Protein AF-A0A949P4S7-F1 (afdb_monomer_lite)

Structure (mmCIF, N/CA/C/O backbone):
data_AF-A0A949P4S7-F1
#
_entry.id   AF-A0A949P4S7-F1
#
loop_
_atom_site.group_PDB
_atom_site.id
_atom_site.type_symbol
_atom_site.label_atom_id
_atom_site.label_alt_id
_atom_site.label_comp_id
_atom_site.label_asym_id
_atom_site.label_entity_id
_atom_site.label_seq_id
_atom_site.pdbx_PDB_ins_code
_atom_site.Cartn_x
_atom_site.Cartn_y
_atom_site.Cartn_z
_atom_site.occupancy
_atom_site.B_iso_or_equiv
_atom_site.auth_seq_id
_atom_site.auth_comp_id
_atom_site.auth_asym_id
_atom_site.auth_atom_id
_atom_site.pdbx_PDB_model_num
ATOM 1 N N . LEU A 1 1 ? -23.607 17.221 4.255 1.00 61.59 1 LEU A N 1
ATOM 2 C CA . LEU A 1 1 ? -22.348 16.551 4.660 1.00 61.59 1 LEU A CA 1
ATOM 3 C C . LEU A 1 1 ? -22.418 15.954 6.074 1.00 61.59 1 LEU A C 1
ATOM 5 O O . LEU A 1 1 ? -22.317 14.741 6.172 1.00 61.59 1 LEU A O 1
ATOM 9 N N . LYS A 1 2 ? -22.697 16.716 7.150 1.00 68.06 2 LYS A N 1
ATOM 10 C CA . LYS A 1 2 ? -22.762 16.178 8.538 1.00 68.06 2 LYS A CA 1
ATOM 11 C C . LYS A 1 2 ? -23.694 14.964 8.748 1.00 68.06 2 LYS A C 1
ATOM 13 O O . LYS A 1 2 ? -23.278 13.997 9.367 1.00 68.06 2 LYS A O 1
ATOM 18 N N . LYS A 1 3 ? -24.894 14.953 8.151 1.00 72.31 3 LYS A N 1
ATOM 19 C CA . LYS A 1 3 ? -25.862 13.836 8.271 1.00 72.31 3 LYS A CA 1
ATOM 20 C C . LYS A 1 3 ? -25.370 12.487 7.708 1.00 72.31 3 LYS A C 1
ATOM 22 O O . LYS A 1 3 ? -25.919 11.452 8.064 1.00 72.31 3 LYS A O 1
ATOM 27 N N . GLY A 1 4 ? -24.384 12.489 6.803 1.00 70.94 4 GLY A N 1
ATOM 28 C CA . GLY A 1 4 ? -23.826 11.257 6.225 1.00 70.94 4 GLY A CA 1
ATOM 29 C C . GLY A 1 4 ? -22.922 10.514 7.208 1.00 70.94 4 GLY A C 1
ATOM 30 O O . GLY A 1 4 ? -23.015 9.299 7.329 1.00 70.94 4 GLY A O 1
ATOM 31 N N . TRP A 1 5 ? -22.139 11.264 7.987 1.00 73.88 5 TRP A N 1
ATOM 32 C CA . TRP A 1 5 ? -21.253 10.734 9.027 1.00 73.88 5 TRP A CA 1
ATOM 33 C C . TRP A 1 5 ? -22.007 10.099 10.201 1.00 73.88 5 TRP A C 1
ATOM 35 O O . TRP A 1 5 ? -21.497 9.204 10.862 1.00 73.88 5 TRP A O 1
ATOM 45 N N . GLU A 1 6 ? -23.248 10.519 10.448 1.00 74.25 6 GLU A N 1
ATOM 46 C CA . GLU A 1 6 ? -24.118 9.906 11.461 1.00 74.25 6 GLU A CA 1
ATOM 47 C C . GLU A 1 6 ? -24.660 8.532 11.032 1.00 74.25 6 GLU A C 1
ATOM 49 O O . GLU A 1 6 ? -25.039 7.728 11.880 1.00 74.25 6 GLU A O 1
ATOM 54 N N . LYS A 1 7 ? -24.690 8.246 9.722 1.00 81.12 7 LYS A N 1
ATOM 55 C CA . LYS A 1 7 ? -25.168 6.977 9.141 1.00 81.12 7 LYS A CA 1
ATOM 56 C C . LYS A 1 7 ? -24.032 6.077 8.651 1.00 81.12 7 LYS A C 1
ATOM 58 O O . LYS A 1 7 ? -24.272 5.121 7.915 1.00 81.12 7 LYS A O 1
ATOM 63 N N . GLU A 1 8 ? -22.811 6.400 9.048 1.00 88.25 8 GLU A N 1
ATOM 64 C CA . GLU A 1 8 ? -21.591 5.717 8.651 1.00 88.25 8 GLU A CA 1
ATOM 65 C C . GLU A 1 8 ? -21.600 4.255 9.170 1.00 88.25 8 GLU A C 1
ATOM 67 O O . GLU A 1 8 ? -21.891 4.006 10.349 1.00 88.25 8 GLU A O 1
ATOM 72 N N . PRO A 1 9 ? -21.403 3.260 8.283 1.00 90.19 9 PRO A N 1
ATOM 73 C CA . PRO A 1 9 ? -21.668 1.859 8.598 1.00 90.19 9 PRO A CA 1
ATOM 74 C C . PRO A 1 9 ? -20.661 1.246 9.579 1.00 90.19 9 PRO A C 1
ATOM 76 O O . PRO A 1 9 ? -21.070 0.395 10.372 1.00 90.19 9 PRO A O 1
ATOM 79 N N . ILE A 1 10 ? -19.396 1.678 9.569 1.00 91.38 10 ILE A N 1
ATOM 80 C CA . ILE A 1 10 ? -18.332 1.137 10.423 1.00 91.38 10 ILE A CA 1
ATOM 81 C C . ILE A 1 10 ? -18.617 1.515 11.872 1.00 91.38 10 ILE A C 1
ATOM 83 O O . ILE A 1 10 ? -18.728 0.626 12.714 1.00 91.38 10 ILE A O 1
ATOM 87 N N . LYS A 1 11 ? -18.871 2.794 12.177 1.00 89.94 11 LYS A N 1
ATOM 88 C CA . LYS A 1 11 ? -19.232 3.228 13.535 1.00 89.94 11 LYS A CA 1
ATOM 89 C C . LYS A 1 11 ? -20.507 2.559 14.038 1.00 89.94 11 LYS A C 1
ATOM 91 O O . LYS A 1 11 ? -20.578 2.168 15.204 1.00 89.94 11 LYS A O 1
ATOM 96 N N . ARG A 1 12 ? -21.520 2.396 13.178 1.00 92.12 12 ARG A N 1
ATOM 97 C CA . ARG A 1 12 ? -22.760 1.692 13.546 1.00 92.12 12 ARG A CA 1
ATOM 98 C C . ARG A 1 12 ? -22.484 0.238 13.925 1.00 92.12 12 ARG A C 1
ATOM 100 O O . ARG A 1 12 ? -23.011 -0.237 14.929 1.00 92.12 12 ARG A O 1
ATOM 107 N N . TYR A 1 13 ? -21.666 -0.453 13.136 1.00 93.44 13 TYR A N 1
ATOM 108 C CA . TYR A 1 13 ? -21.308 -1.843 13.390 1.00 93.44 13 TYR A CA 1
ATOM 109 C C . TYR A 1 13 ? -20.423 -1.990 14.633 1.00 93.44 13 TYR A C 1
ATOM 111 O O . TYR A 1 13 ? -20.708 -2.818 15.494 1.00 93.44 13 TYR A O 1
ATOM 119 N N . ARG A 1 14 ? -19.435 -1.109 14.800 1.00 92.88 14 ARG A N 1
ATOM 120 C CA . ARG A 1 14 ? -18.587 -1.0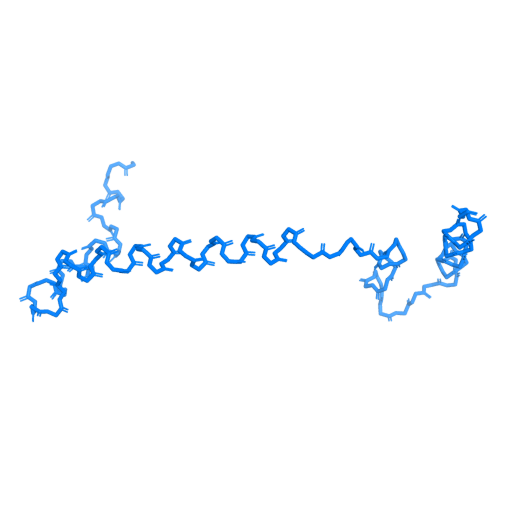38 15.991 1.00 92.88 14 ARG A CA 1
ATOM 121 C C . ARG A 1 14 ? -19.410 -0.890 17.270 1.00 92.88 14 ARG A C 1
ATOM 123 O O . ARG A 1 14 ? -19.255 -1.670 18.205 1.00 92.88 14 ARG A O 1
ATOM 130 N N . ASN A 1 15 ? -20.347 0.061 17.295 1.00 92.31 15 ASN A N 1
ATOM 131 C CA . ASN A 1 15 ? -21.232 0.269 18.445 1.00 92.31 15 ASN A CA 1
ATOM 132 C C . ASN A 1 15 ? -22.061 -0.983 18.768 1.00 92.31 15 ASN A C 1
ATOM 134 O O . ASN A 1 15 ? -22.223 -1.339 19.933 1.00 92.31 15 ASN A O 1
ATOM 138 N N . PHE A 1 16 ? -22.570 -1.666 17.742 1.00 94.31 16 PHE A N 1
ATOM 139 C CA . PHE A 1 16 ? -23.301 -2.920 17.902 1.00 94.31 16 PHE A CA 1
ATOM 140 C C . PHE A 1 16 ? -22.434 -4.042 18.499 1.00 94.31 16 PHE A C 1
ATOM 142 O O . PHE A 1 16 ? -22.904 -4.784 19.364 1.00 94.31 16 PHE A O 1
ATOM 149 N N . LEU A 1 17 ? -21.164 -4.151 18.098 1.00 95.75 17 LEU A N 1
ATOM 150 C CA . LEU A 1 17 ? -20.239 -5.135 18.665 1.00 95.75 17 LEU A CA 1
ATOM 151 C C . LEU A 1 17 ? -19.856 -4.815 20.119 1.00 95.75 17 LEU A C 1
ATOM 153 O O . LEU A 1 17 ? -19.819 -5.731 20.945 1.00 95.75 17 LEU A O 1
ATOM 157 N N . HIS A 1 18 ? -19.653 -3.536 20.458 1.00 94.38 18 HIS A N 1
ATOM 158 C CA . HIS A 1 18 ? -19.430 -3.108 21.846 1.00 94.38 18 HIS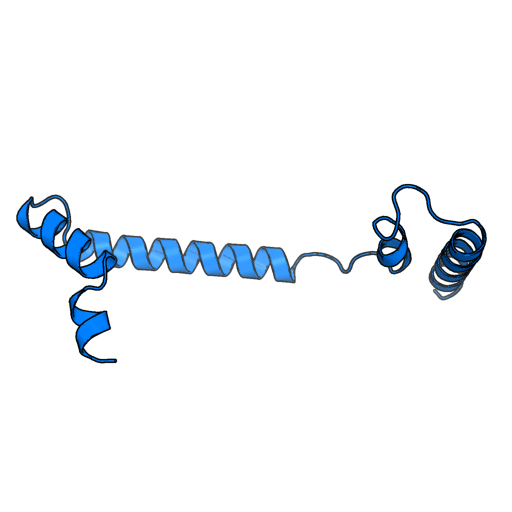 A CA 1
ATOM 159 C C . HIS A 1 18 ? -20.622 -3.442 22.745 1.00 94.38 18 HIS A C 1
ATOM 161 O O . HIS A 1 18 ? -20.444 -3.995 23.829 1.00 94.38 18 HIS A O 1
ATOM 167 N N . GLN A 1 19 ? -21.853 -3.182 22.286 1.00 95.94 19 GLN A N 1
ATOM 168 C CA . GLN A 1 19 ? -23.071 -3.525 23.037 1.00 95.94 19 GLN A CA 1
ATOM 169 C C . GLN A 1 19 ? -23.173 -5.026 23.339 1.00 95.94 19 GLN A C 1
ATOM 171 O O . GLN A 1 19 ? -23.740 -5.418 24.357 1.00 95.94 19 GLN A O 1
ATOM 176 N N . ARG A 1 20 ? -22.598 -5.871 22.477 1.00 96.44 20 ARG A N 1
ATOM 177 C CA . ARG A 1 20 ? -22.545 -7.327 22.655 1.00 96.44 20 ARG A CA 1
ATOM 178 C C . ARG A 1 20 ? -21.305 -7.822 23.397 1.00 96.44 20 ARG A C 1
ATOM 180 O O . ARG A 1 20 ? -21.158 -9.031 23.544 1.00 96.44 20 ARG A O 1
ATOM 187 N N . LYS A 1 21 ? -20.431 -6.923 23.867 1.00 94.31 21 LYS A N 1
ATOM 188 C CA . LYS A 1 21 ? -19.142 -7.249 24.509 1.00 94.31 21 LYS A CA 1
ATOM 189 C C . LYS A 1 21 ? -18.221 -8.110 23.630 1.00 94.31 21 LYS A C 1
ATOM 191 O O . LYS A 1 21 ? -17.382 -8.846 24.137 1.00 94.31 21 LYS A O 1
ATOM 196 N N . LEU A 1 22 ? -18.391 -8.029 22.310 1.00 94.62 22 LEU A N 1
ATOM 197 C CA . LEU A 1 22 ? -17.544 -8.723 21.335 1.00 94.62 22 LEU A CA 1
ATOM 198 C C . LEU A 1 22 ? -16.341 -7.861 20.925 1.00 94.62 22 LEU A C 1
ATOM 200 O O . LEU A 1 22 ? -15.335 -8.393 20.460 1.00 94.62 22 LEU A O 1
ATOM 204 N N . TRP A 1 23 ? -16.435 -6.547 21.139 1.00 95.94 23 TRP A N 1
ATOM 205 C CA . TRP A 1 23 ? -15.439 -5.549 20.762 1.00 95.94 23 TRP A CA 1
ATOM 206 C C . TRP A 1 23 ? -15.162 -4.578 21.912 1.00 95.94 23 TRP A C 1
ATOM 208 O O . TRP A 1 23 ? -16.066 -4.258 22.690 1.00 95.94 23 TRP A O 1
ATOM 218 N N . ASP A 1 24 ? -13.923 -4.113 22.002 1.00 94.56 24 ASP A N 1
ATOM 219 C CA . ASP A 1 24 ? -13.365 -3.262 23.054 1.00 94.56 24 ASP A CA 1
ATOM 220 C C . ASP A 1 24 ? -12.230 -2.402 22.465 1.00 94.56 24 ASP A C 1
ATOM 222 O O . ASP A 1 24 ? -11.888 -2.535 21.288 1.00 94.56 24 ASP A O 1
ATOM 226 N N . GLU A 1 25 ? -11.708 -1.462 23.255 1.00 93.12 25 GLU A N 1
ATOM 227 C CA . GLU A 1 25 ? -10.679 -0.517 22.797 1.00 93.12 25 GLU A CA 1
ATOM 228 C C . GLU A 1 25 ? -9.342 -1.204 22.485 1.00 93.12 25 GLU A C 1
ATOM 230 O O . GLU A 1 25 ? -8.644 -0.779 21.568 1.00 93.12 25 GLU A O 1
ATOM 235 N N . GLU A 1 26 ? -9.010 -2.286 23.196 1.00 95.81 26 GLU A N 1
ATOM 236 C CA . GLU A 1 26 ? -7.789 -3.070 22.974 1.00 95.81 26 GLU A CA 1
ATOM 237 C C . GLU A 1 26 ? -7.816 -3.731 21.591 1.00 95.81 26 GLU A C 1
ATOM 239 O O . GLU A 1 26 ? -6.917 -3.509 20.783 1.00 95.81 26 GLU A O 1
ATOM 244 N N . LYS A 1 27 ? -8.908 -4.428 21.251 1.00 94.94 27 LYS A N 1
ATOM 245 C CA . LYS A 1 27 ? -9.090 -5.014 19.912 1.00 94.94 27 LYS A CA 1
ATOM 246 C C . LYS A 1 27 ? -9.111 -3.974 18.801 1.00 94.94 27 LYS A C 1
ATOM 248 O O . LYS A 1 27 ? -8.688 -4.266 17.684 1.00 94.94 27 LYS A O 1
ATOM 253 N N . GLU A 1 28 ? -9.631 -2.778 19.072 1.00 94.06 28 GLU A N 1
ATOM 254 C CA . GLU A 1 28 ? -9.607 -1.693 18.094 1.00 94.06 28 GLU A CA 1
ATOM 255 C C . GLU A 1 28 ? -8.180 -1.200 17.847 1.00 94.06 28 GLU A C 1
ATOM 257 O O . GLU A 1 28 ? -7.785 -1.080 16.688 1.00 94.06 28 GLU A O 1
ATOM 262 N N . ALA A 1 29 ? -7.386 -0.995 18.901 1.00 95.81 29 ALA A N 1
ATOM 263 C CA . ALA A 1 29 ? -5.976 -0.624 18.784 1.00 95.81 29 ALA A CA 1
ATOM 264 C C . ALA A 1 29 ? -5.139 -1.707 18.077 1.00 95.81 29 ALA A C 1
ATOM 266 O O . ALA A 1 29 ? -4.324 -1.393 17.202 1.00 95.81 29 ALA A O 1
ATOM 267 N N . ASP A 1 30 ? -5.390 -2.979 18.389 1.00 97.56 30 ASP A N 1
ATOM 268 C CA . ASP A 1 30 ? -4.747 -4.115 17.728 1.00 97.56 30 ASP A CA 1
ATOM 269 C C . ASP A 1 30 ? -5.087 -4.162 16.237 1.00 97.56 30 ASP A C 1
ATOM 271 O O . ASP A 1 30 ? -4.197 -4.341 15.404 1.00 97.56 30 ASP A O 1
ATOM 275 N N . LEU A 1 31 ? -6.361 -3.960 15.880 1.00 96.19 31 LEU A N 1
ATOM 276 C CA . LEU A 1 31 ? -6.789 -3.923 14.484 1.00 96.19 31 LEU A CA 1
ATOM 277 C C . LEU A 1 31 ? -6.124 -2.767 13.730 1.00 96.19 31 LEU A C 1
ATOM 279 O O . LEU A 1 31 ? -5.645 -2.975 12.618 1.00 96.19 31 LEU A O 1
ATOM 283 N N . TYR A 1 32 ? -6.046 -1.574 14.327 1.00 96.50 32 TYR A N 1
ATOM 284 C CA . TYR A 1 32 ? -5.342 -0.442 13.716 1.00 96.50 32 TYR A CA 1
ATOM 285 C C . TYR A 1 32 ? -3.874 -0.768 13.444 1.00 96.50 32 TYR A C 1
ATOM 287 O O . TYR A 1 32 ? -3.404 -0.552 12.329 1.00 96.50 32 TYR A O 1
ATOM 295 N N . THR A 1 33 ? -3.180 -1.349 14.423 1.00 97.75 33 THR A N 1
ATOM 296 C CA . THR A 1 33 ? -1.770 -1.745 14.288 1.00 97.75 33 THR A CA 1
ATOM 297 C C . THR A 1 33 ? -1.584 -2.791 13.184 1.00 97.75 33 THR A C 1
ATOM 299 O O . THR A 1 33 ? -0.656 -2.706 12.381 1.00 97.75 33 THR A O 1
ATOM 302 N N . GLN A 1 34 ? -2.487 -3.773 13.101 1.00 97.94 34 GLN A N 1
ATOM 303 C CA . GLN A 1 34 ? -2.466 -4.787 12.044 1.00 97.94 34 GLN A CA 1
ATOM 304 C C . GLN A 1 34 ? -2.701 -4.175 10.660 1.00 97.94 34 GLN A C 1
ATOM 306 O O . GLN A 1 34 ? -1.974 -4.500 9.724 1.00 97.94 34 GLN A O 1
ATOM 311 N N . CYS A 1 35 ? -3.681 -3.279 10.530 1.00 98.12 35 CYS A N 1
ATOM 312 C CA . CYS A 1 35 ? -3.959 -2.580 9.278 1.00 98.12 35 CYS A CA 1
ATOM 313 C C . CYS A 1 35 ? -2.773 -1.714 8.842 1.00 98.12 35 CYS A C 1
ATOM 315 O O . CYS A 1 35 ? -2.395 -1.749 7.676 1.00 98.12 35 CYS A O 1
ATOM 317 N N . GLU A 1 36 ? -2.166 -0.963 9.763 1.00 98.00 36 GLU A N 1
ATOM 318 C CA . GLU A 1 36 ? -0.987 -0.143 9.473 1.00 98.00 36 GLU A CA 1
ATOM 319 C C . GLU A 1 36 ? 0.174 -1.005 8.974 1.00 98.00 36 GLU A C 1
ATOM 321 O O . GLU A 1 36 ? 0.782 -0.699 7.948 1.00 98.00 36 GLU A O 1
ATOM 326 N N . LYS A 1 37 ? 0.431 -2.132 9.645 1.00 98.12 37 LYS A N 1
ATOM 327 C CA . LYS A 1 37 ? 1.442 -3.094 9.211 1.00 98.12 37 LYS A CA 1
ATOM 328 C C . LYS A 1 37 ? 1.162 -3.622 7.799 1.00 98.12 37 LYS A C 1
ATOM 330 O O . LYS A 1 37 ? 2.058 -3.573 6.965 1.00 98.12 37 LYS A O 1
ATOM 335 N N . GLN A 1 38 ? -0.065 -4.066 7.519 1.00 98.31 38 GLN A N 1
ATOM 336 C CA . GLN A 1 38 ? -0.448 -4.583 6.197 1.00 98.31 38 GLN A CA 1
ATOM 337 C C . GLN A 1 38 ? -0.283 -3.535 5.092 1.00 98.31 38 GLN A C 1
ATOM 339 O O . GLN A 1 38 ? 0.185 -3.855 4.002 1.00 98.31 38 GLN A O 1
ATOM 344 N N . ILE A 1 39 ? -0.649 -2.281 5.369 1.00 98.12 39 ILE A N 1
ATOM 345 C CA . ILE A 1 39 ? -0.483 -1.178 4.417 1.00 98.12 39 ILE A CA 1
ATOM 346 C C . ILE A 1 39 ? 1.001 -0.942 4.144 1.00 98.12 39 ILE A C 1
ATOM 348 O O . ILE A 1 39 ? 1.393 -0.854 2.985 1.00 98.12 39 ILE A O 1
ATOM 352 N N . ASN A 1 40 ? 1.826 -0.866 5.189 1.00 97.88 40 ASN A N 1
ATOM 353 C CA . ASN A 1 40 ? 3.260 -0.635 5.036 1.00 97.88 40 ASN A CA 1
ATOM 354 C C . ASN A 1 40 ? 3.944 -1.773 4.268 1.00 97.88 40 ASN A C 1
ATOM 356 O O . ASN A 1 40 ? 4.765 -1.502 3.397 1.00 97.88 40 ASN A O 1
ATOM 360 N N . GLU A 1 41 ? 3.579 -3.027 4.542 1.00 98.12 41 GLU A N 1
ATOM 361 C CA . GLU A 1 41 ? 4.083 -4.194 3.808 1.00 98.12 41 GLU A CA 1
ATOM 362 C C . GLU A 1 41 ? 3.689 -4.143 2.326 1.00 98.12 41 GLU A C 1
ATOM 364 O O . GLU A 1 41 ? 4.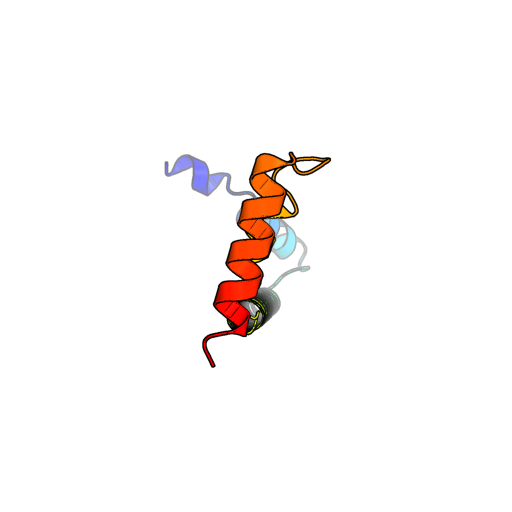556 -4.274 1.468 1.00 98.12 41 GLU A O 1
ATOM 369 N N . ALA A 1 42 ? 2.419 -3.863 2.011 1.00 97.94 42 ALA A N 1
ATOM 370 C CA . ALA A 1 42 ? 1.949 -3.761 0.627 1.00 97.94 42 ALA A CA 1
ATOM 371 C C . ALA A 1 42 ? 2.585 -2.582 -0.133 1.00 97.94 42 ALA A C 1
ATOM 373 O O . ALA A 1 42 ? 2.871 -2.678 -1.326 1.00 97.94 42 ALA A O 1
ATOM 374 N N . VAL A 1 43 ? 2.816 -1.456 0.550 1.00 97.94 43 VAL A N 1
ATOM 375 C CA . VAL A 1 43 ? 3.528 -0.307 -0.025 1.00 97.94 43 VAL A CA 1
ATOM 376 C C . VAL A 1 43 ? 4.975 -0.674 -0.317 1.00 97.94 43 VAL A C 1
ATOM 378 O O . VAL A 1 43 ? 5.466 -0.353 -1.395 1.00 97.94 43 VAL A O 1
ATOM 381 N N . GLN A 1 44 ? 5.648 -1.353 0.611 1.00 97.62 44 GLN A N 1
ATOM 382 C CA . GLN A 1 44 ? 7.026 -1.783 0.412 1.00 97.62 44 GLN A CA 1
ATOM 383 C C . GLN A 1 44 ? 7.130 -2.786 -0.744 1.00 97.62 44 GLN A C 1
ATOM 385 O O . GLN A 1 44 ? 7.966 -2.600 -1.617 1.00 97.62 44 GLN A O 1
ATOM 390 N N . GLU A 1 45 ? 6.226 -3.766 -0.819 1.00 97.69 45 GLU A N 1
ATOM 391 C CA . GLU A 1 45 ? 6.145 -4.719 -1.934 1.00 97.69 45 GLU A CA 1
ATOM 392 C C . GLU A 1 45 ? 5.974 -4.010 -3.288 1.00 97.69 45 GLU A C 1
ATOM 394 O O . GLU A 1 45 ? 6.652 -4.335 -4.263 1.00 97.69 45 GLU A O 1
ATOM 399 N N . TYR A 1 46 ? 5.114 -2.990 -3.348 1.00 95.56 46 TYR A N 1
ATOM 400 C CA . TYR A 1 46 ? 4.950 -2.179 -4.553 1.00 95.56 46 TYR A CA 1
ATOM 401 C C . TYR A 1 46 ? 6.215 -1.381 -4.904 1.00 95.56 46 TYR A C 1
ATOM 403 O O . TYR A 1 46 ? 6.580 -1.298 -6.073 1.00 95.56 46 TYR A O 1
ATOM 411 N N . LEU A 1 47 ? 6.890 -0.791 -3.914 1.00 95.94 47 LEU A N 1
ATOM 412 C CA . LEU A 1 47 ? 8.127 -0.034 -4.137 1.00 95.94 47 LEU A CA 1
ATOM 413 C C . LEU A 1 47 ? 9.298 -0.928 -4.562 1.00 95.94 47 LEU A C 1
ATOM 415 O O . LEU A 1 47 ? 10.138 -0.482 -5.340 1.00 95.94 47 LEU A O 1
ATOM 419 N N . ASP A 1 48 ? 9.327 -2.170 -4.081 1.00 97.00 48 ASP A N 1
ATOM 420 C CA . ASP A 1 48 ? 10.317 -3.188 -4.444 1.00 97.00 48 ASP A CA 1
ATOM 421 C C . ASP A 1 48 ? 9.988 -3.879 -5.777 1.00 97.00 48 ASP A C 1
ATOM 423 O O . ASP A 1 48 ? 10.760 -4.708 -6.259 1.00 97.00 48 ASP A O 1
ATOM 427 N N . THR A 1 49 ? 8.848 -3.554 -6.395 1.00 95.44 49 THR A N 1
ATOM 428 C CA . THR A 1 49 ? 8.490 -4.090 -7.706 1.00 95.44 49 THR A CA 1
ATOM 429 C C . THR A 1 49 ? 9.384 -3.472 -8.777 1.00 95.44 49 THR A C 1
ATOM 431 O O . THR A 1 49 ? 9.339 -2.266 -9.030 1.00 95.44 49 THR A O 1
ATOM 434 N N . ASP A 1 50 ? 10.166 -4.318 -9.448 1.00 94.06 50 ASP A N 1
ATOM 435 C CA . ASP A 1 50 ? 11.001 -3.899 -10.569 1.00 94.06 50 ASP A CA 1
ATOM 436 C C . ASP A 1 50 ? 10.171 -3.229 -11.671 1.00 94.06 50 ASP A C 1
ATOM 438 O O . ASP A 1 50 ? 9.047 -3.636 -11.999 1.00 94.06 50 ASP A O 1
ATOM 442 N N . ALA A 1 51 ? 10.757 -2.200 -12.287 1.00 91.12 51 ALA A N 1
ATOM 443 C CA . ALA A 1 51 ? 10.148 -1.544 -13.431 1.00 91.12 51 ALA A CA 1
ATOM 444 C C . ALA A 1 51 ? 9.899 -2.570 -14.545 1.00 91.12 51 ALA A C 1
ATOM 446 O O . ALA A 1 51 ? 10.793 -3.326 -14.931 1.00 91.12 51 ALA A O 1
ATOM 447 N N . GLN A 1 52 ? 8.677 -2.574 -15.078 1.00 90.50 52 GLN A N 1
ATOM 448 C CA . GLN A 1 52 ? 8.333 -3.446 -16.193 1.00 90.50 52 GLN A CA 1
ATOM 449 C C . GLN A 1 52 ? 9.236 -3.146 -17.400 1.00 90.50 52 GLN A C 1
ATOM 451 O O . GLN A 1 52 ? 9.536 -1.972 -17.657 1.00 90.50 52 GLN A O 1
ATOM 456 N N . PRO A 1 53 ? 9.646 -4.176 -18.161 1.00 91.00 53 PRO A N 1
ATOM 457 C CA . PRO A 1 53 ? 10.360 -3.972 -19.409 1.00 91.00 53 PRO A CA 1
AT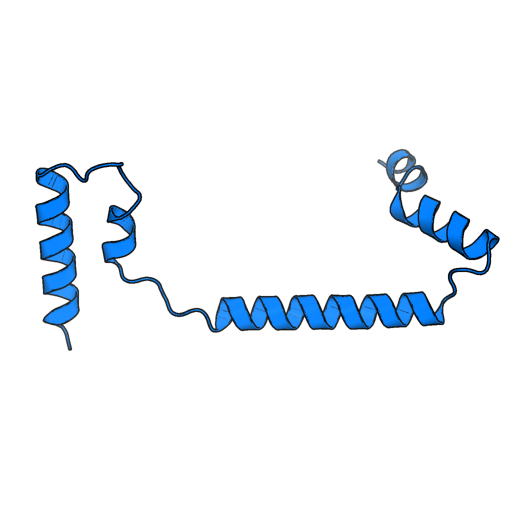OM 458 C C . PRO A 1 53 ? 9.600 -3.004 -20.333 1.00 91.00 53 PRO A C 1
ATOM 460 O O . PRO A 1 53 ? 8.368 -3.052 -20.397 1.00 91.00 53 PRO A O 1
ATOM 463 N N . PRO A 1 54 ? 10.289 -2.113 -21.067 1.00 88.94 54 PRO A N 1
ATOM 464 C CA . PRO A 1 54 ? 9.627 -1.159 -21.954 1.00 88.94 54 PRO A CA 1
ATOM 465 C C . PRO A 1 54 ? 8.724 -1.821 -23.003 1.00 88.94 54 PRO A C 1
ATOM 467 O O . PRO A 1 54 ? 7.717 -1.239 -23.395 1.00 88.94 54 PRO A O 1
ATOM 470 N N . GLU A 1 55 ? 9.047 -3.038 -23.441 1.00 90.81 55 GLU A N 1
ATOM 471 C CA . GLU A 1 55 ? 8.249 -3.816 -24.388 1.00 90.81 55 GLU A CA 1
ATOM 472 C C . GLU A 1 55 ? 6.888 -4.281 -23.840 1.00 90.81 55 GLU A C 1
ATOM 474 O O . GLU A 1 55 ? 5.985 -4.545 -24.635 1.00 90.81 55 GLU A O 1
ATOM 479 N N . THR A 1 56 ? 6.683 -4.288 -22.516 1.00 91.75 56 THR A N 1
ATOM 480 C CA . THR A 1 56 ? 5.412 -4.699 -21.893 1.00 91.75 56 THR A CA 1
ATOM 481 C C . THR A 1 56 ? 4.232 -3.826 -22.344 1.00 91.75 56 THR A C 1
ATOM 483 O O . THR A 1 56 ? 3.086 -4.272 -22.332 1.00 91.75 56 THR A O 1
ATOM 486 N N . MET A 1 57 ? 4.479 -2.596 -22.820 1.00 90.06 57 MET A N 1
ATOM 487 C CA . MET A 1 57 ? 3.425 -1.731 -23.375 1.00 90.06 57 MET A CA 1
ATOM 488 C C . MET A 1 57 ? 2.744 -2.302 -24.631 1.00 90.06 57 MET A C 1
ATOM 490 O O . MET A 1 57 ? 1.644 -1.869 -24.968 1.00 90.06 57 MET A O 1
ATOM 494 N N . PHE A 1 58 ? 3.384 -3.250 -25.326 1.00 92.25 58 PHE A N 1
ATOM 495 C CA . PHE A 1 58 ? 2.830 -3.902 -26.514 1.00 92.25 58 PHE A CA 1
ATOM 496 C C . PHE A 1 58 ? 2.038 -5.173 -26.181 1.00 92.25 58 PHE A C 1
ATOM 498 O O . PHE A 1 58 ? 1.119 -5.518 -26.921 1.00 92.25 58 PHE A O 1
ATOM 505 N N . ASP A 1 59 ? 2.365 -5.849 -25.077 1.00 88.38 59 ASP A N 1
ATOM 506 C CA . ASP A 1 59 ? 1.924 -7.222 -24.796 1.00 88.38 59 ASP A CA 1
ATOM 507 C C . ASP A 1 59 ? 0.412 -7.342 -24.509 1.00 88.38 59 ASP A C 1
ATOM 509 O O . ASP A 1 59 ? -0.171 -8.401 -24.723 1.00 88.38 59 ASP A O 1
ATOM 513 N N . TYR A 1 60 ? -0.241 -6.256 -24.075 1.00 89.56 60 TYR A N 1
ATOM 514 C CA . TYR A 1 60 ? -1.685 -6.218 -23.774 1.00 89.56 60 TYR A CA 1
ATOM 515 C C . TYR A 1 60 ? -2.453 -5.168 -24.586 1.00 89.56 60 TYR A C 1
ATOM 517 O O . TYR A 1 60 ? -3.576 -4.802 -24.235 1.00 89.56 60 TYR A O 1
ATOM 525 N N . LEU A 1 61 ? -1.848 -4.644 -25.656 1.00 92.06 61 LEU A N 1
ATOM 526 C CA . LEU A 1 61 ? -2.466 -3.597 -26.471 1.00 92.06 61 LEU A CA 1
ATOM 527 C C . LEU A 1 61 ? -3.547 -4.155 -27.416 1.00 92.06 61 LEU A C 1
ATOM 529 O O . LEU A 1 61 ? -4.552 -3.491 -27.660 1.00 92.06 61 LEU A O 1
ATOM 533 N N . TYR A 1 62 ? -3.345 -5.374 -27.921 1.00 91.25 62 TYR A N 1
ATOM 534 C CA . TYR A 1 62 ? -4.273 -6.125 -28.771 1.00 91.25 62 TYR A CA 1
ATOM 535 C C . TYR A 1 62 ? -4.195 -7.618 -28.428 1.00 91.25 62 TYR A C 1
ATOM 537 O O . TYR A 1 62 ? -3.201 -8.060 -27.862 1.00 91.25 62 TYR A O 1
ATOM 545 N N . GLU A 1 63 ? -5.218 -8.394 -28.805 1.00 90.69 63 GLU A N 1
ATOM 546 C CA . GLU A 1 63 ? -5.179 -9.866 -28.710 1.00 90.69 63 GLU A CA 1
ATOM 547 C C . GLU A 1 63 ? -4.027 -10.448 -29.543 1.00 90.69 63 GLU A C 1
ATOM 549 O O . GLU A 1 63 ? -3.264 -11.280 -29.063 1.00 90.69 63 GLU A O 1
ATOM 554 N N . GLU A 1 64 ? -3.857 -9.938 -30.765 1.00 90.00 64 GLU A N 1
ATOM 555 C CA . GLU A 1 64 ? -2.704 -10.201 -31.621 1.00 90.00 64 GLU A CA 1
ATOM 556 C C . GLU A 1 64 ? -2.080 -8.870 -32.039 1.00 90.00 64 GLU A C 1
ATOM 558 O O . GLU A 1 64 ? -2.765 -7.986 -32.562 1.00 90.00 64 GLU A O 1
ATOM 563 N N . LEU A 1 65 ? -0.774 -8.709 -31.813 1.00 90.44 65 LEU A N 1
ATOM 564 C CA . LEU A 1 65 ? -0.089 -7.463 -32.136 1.00 90.44 65 LEU A CA 1
ATOM 565 C C . LEU A 1 65 ? 0.013 -7.295 -33.668 1.00 90.44 65 LEU A C 1
ATOM 567 O O . LEU A 1 65 ? 0.620 -8.140 -34.334 1.00 90.44 65 LEU A O 1
ATOM 571 N N . PRO A 1 66 ? -0.528 -6.208 -34.256 1.00 92.25 66 PRO A N 1
ATOM 572 C CA . PRO A 1 66 ? -0.407 -5.945 -35.686 1.00 92.25 66 PRO A CA 1
ATOM 573 C C . PRO A 1 66 ? 1.055 -5.892 -36.144 1.00 92.25 66 PRO A C 1
ATOM 575 O O . PRO A 1 66 ? 1.938 -5.442 -35.413 1.00 92.25 66 PRO A O 1
ATOM 578 N N . HIS A 1 67 ? 1.314 -6.287 -37.393 1.00 90.44 67 HIS A N 1
ATOM 579 C CA . HIS A 1 67 ? 2.671 -6.365 -37.949 1.00 90.44 67 HIS A CA 1
ATOM 580 C C . HIS A 1 67 ? 3.480 -5.062 -37.793 1.00 90.44 67 HIS A C 1
ATOM 582 O O . HIS A 1 67 ? 4.632 -5.099 -37.372 1.00 90.44 67 HIS A O 1
ATOM 588 N N . SER A 1 68 ? 2.850 -3.906 -38.025 1.00 89.25 68 SER A N 1
ATOM 589 C CA . SER A 1 68 ? 3.484 -2.586 -37.891 1.00 89.25 68 SER A CA 1
ATOM 590 C C . SER A 1 68 ? 3.917 -2.229 -36.461 1.00 89.25 68 SER A C 1
ATOM 592 O O . SER A 1 68 ? 4.791 -1.381 -36.283 1.00 89.25 68 SER A O 1
ATOM 594 N N . LEU A 1 69 ? 3.309 -2.844 -35.441 1.00 90.19 69 LEU A N 1
ATOM 595 C CA . LEU A 1 69 ? 3.656 -2.645 -34.031 1.00 90.19 69 LEU A CA 1
ATOM 596 C C . LEU A 1 69 ? 4.672 -3.684 -33.537 1.00 90.19 69 LEU A C 1
ATOM 598 O O . LEU A 1 69 ? 5.491 -3.358 -32.682 1.00 90.19 69 LEU A O 1
ATOM 602 N N . ASN A 1 70 ? 4.695 -4.886 -34.125 1.00 91.88 70 ASN A N 1
ATOM 603 C CA . ASN A 1 70 ? 5.754 -5.871 -33.877 1.00 91.88 70 ASN A CA 1
ATOM 604 C C . ASN A 1 70 ? 7.140 -5.324 -34.251 1.00 91.88 70 ASN A C 1
ATOM 606 O O . ASN A 1 70 ? 8.081 -5.458 -33.475 1.00 91.88 70 ASN A O 1
ATOM 610 N N . GLU A 1 71 ? 7.270 -4.645 -35.394 1.00 91.00 71 GLU A N 1
ATOM 611 C CA . GLU A 1 71 ? 8.549 -4.038 -35.791 1.00 91.00 71 GLU A CA 1
ATOM 612 C C . GLU A 1 71 ? 9.034 -2.984 -34.781 1.00 91.00 71 GLU A C 1
ATOM 614 O O . GLU A 1 71 ? 10.223 -2.920 -34.466 1.00 91.00 71 GLU A O 1
ATOM 619 N N . GLN A 1 72 ? 8.118 -2.185 -34.227 1.00 91.56 72 GLN A N 1
ATOM 620 C CA . GLN A 1 72 ? 8.442 -1.178 -33.209 1.00 91.56 72 GLN A CA 1
ATOM 621 C C . GLN A 1 72 ? 8.865 -1.821 -31.884 1.00 91.56 72 GLN A C 1
ATOM 623 O O . GLN A 1 72 ? 9.806 -1.345 -31.245 1.00 91.56 72 GLN A O 1
ATOM 628 N N . ARG A 1 73 ? 8.214 -2.924 -31.496 1.00 91.06 73 ARG A N 1
ATOM 629 C CA . ARG A 1 73 ? 8.580 -3.719 -30.319 1.00 91.06 73 ARG A CA 1
ATOM 630 C C . ARG A 1 73 ? 10.007 -4.256 -30.432 1.00 91.06 73 ARG A C 1
ATOM 632 O O . ARG A 1 73 ? 10.804 -4.062 -29.518 1.00 91.06 73 ARG A O 1
ATOM 639 N N . GLU A 1 74 ? 10.363 -4.849 -31.570 1.00 90.44 74 GLU A N 1
ATOM 640 C CA . GLU A 1 74 ? 11.714 -5.379 -31.803 1.00 90.44 74 GLU A CA 1
ATOM 641 C C . GLU A 1 74 ? 12.785 -4.275 -31.818 1.00 90.44 74 GLU A C 1
ATOM 643 O O . GLU A 1 74 ? 13.859 -4.436 -31.234 1.00 90.44 74 GLU A O 1
ATOM 648 N N . GLN A 1 75 ? 12.490 -3.113 -32.414 1.00 90.69 75 GLN A N 1
ATOM 649 C CA . GLN A 1 75 ? 13.391 -1.953 -32.372 1.00 90.69 75 GLN A CA 1
ATOM 650 C C . GLN A 1 75 ? 13.632 -1.454 -30.940 1.00 90.69 75 GLN A C 1
ATOM 652 O O . GLN A 1 75 ? 14.765 -1.105 -30.592 1.00 90.69 75 GLN A O 1
ATOM 657 N N . LEU A 1 76 ? 12.588 -1.432 -30.103 1.00 91.00 76 LEU A N 1
ATOM 658 C CA . LEU A 1 76 ? 12.694 -1.035 -28.700 1.00 91.00 76 LEU A CA 1
ATOM 659 C C . LEU A 1 76 ? 13.582 -2.010 -27.914 1.00 91.00 76 LEU A C 1
ATOM 661 O O . LEU A 1 76 ? 14.495 -1.560 -27.223 1.00 91.00 76 LEU A O 1
ATOM 665 N N . ILE A 1 77 ? 13.383 -3.321 -28.095 1.00 90.00 77 ILE A N 1
ATOM 666 C CA . ILE A 1 77 ? 14.192 -4.381 -27.466 1.00 90.00 77 ILE A CA 1
ATOM 667 C C . ILE A 1 77 ? 15.663 -4.298 -27.904 1.00 90.00 77 ILE A C 1
ATOM 669 O O . ILE A 1 77 ? 16.578 -4.442 -27.091 1.00 90.00 77 ILE A O 1
ATOM 673 N N . ALA A 1 78 ? 15.930 -4.049 -29.188 1.00 89.12 78 ALA A N 1
ATOM 674 C CA . ALA A 1 78 ? 17.297 -3.902 -29.687 1.00 89.12 78 ALA A CA 1
ATOM 675 C C . ALA A 1 78 ? 18.002 -2.677 -29.075 1.00 89.12 78 ALA A 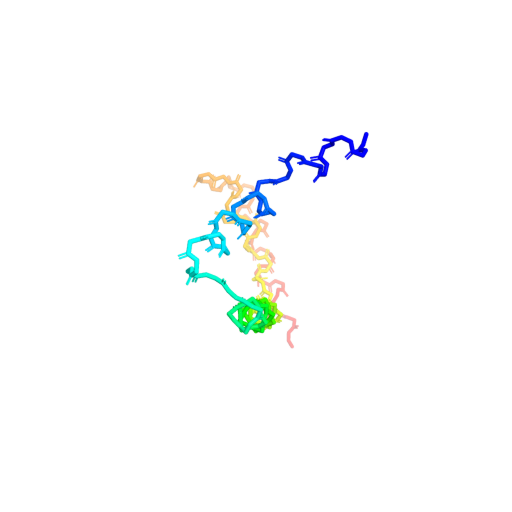C 1
ATOM 677 O O . ALA A 1 78 ? 19.175 -2.753 -28.701 1.00 89.12 78 ALA A O 1
ATOM 678 N N . LYS A 1 79 ? 17.280 -1.559 -28.925 1.00 88.44 79 LYS A N 1
ATOM 679 C CA . LYS A 1 79 ? 17.812 -0.321 -28.341 1.00 88.44 79 LYS A CA 1
ATOM 680 C C . LYS A 1 79 ? 18.120 -0.462 -26.849 1.00 88.44 79 LYS A C 1
ATOM 682 O O . LYS A 1 79 ? 19.117 0.091 -26.396 1.00 88.44 79 LYS A O 1
ATOM 687 N N . THR A 1 80 ? 17.301 -1.197 -26.098 1.00 82.25 80 THR A N 1
ATOM 688 C CA . THR A 1 80 ? 17.533 -1.445 -24.666 1.00 82.25 80 THR A CA 1
ATOM 689 C C . THR A 1 80 ? 18.664 -2.448 -24.419 1.00 82.25 80 THR A C 1
ATOM 691 O O . THR A 1 80 ? 19.346 -2.341 -23.406 1.00 82.25 80 THR A O 1
ATOM 694 N N . ARG A 1 81 ? 18.932 -3.373 -25.356 1.00 73.44 81 ARG A N 1
ATOM 695 C CA . ARG A 1 81 ? 20.047 -4.342 -25.272 1.00 73.44 81 ARG A CA 1
ATOM 696 C C . ARG A 1 81 ? 21.408 -3.802 -25.728 1.00 73.44 81 ARG A C 1
ATOM 698 O O . ARG A 1 81 ? 22.427 -4.261 -25.228 1.00 73.44 81 ARG A O 1
ATOM 705 N N . GLY A 1 82 ? 21.444 -2.869 -26.682 1.00 60.59 82 GLY A N 1
ATOM 706 C CA . GLY A 1 82 ? 22.685 -2.315 -27.251 1.00 60.59 82 GLY A CA 1
ATOM 707 C C . GLY A 1 82 ? 23.269 -1.102 -26.515 1.00 60.59 82 GLY A C 1
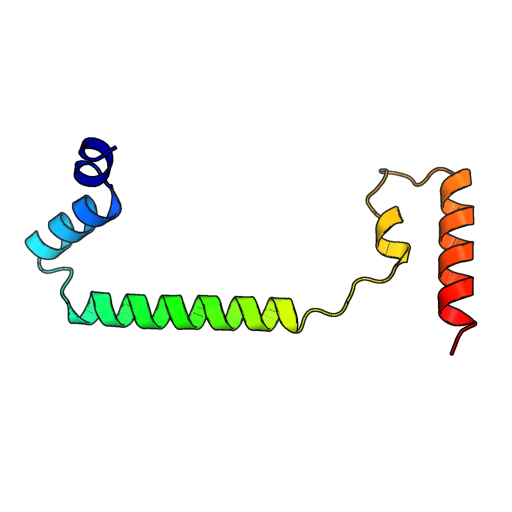ATOM 708 O O . GLY A 1 82 ? 24.228 -0.512 -27.003 1.00 60.59 82 GLY A O 1
ATOM 709 N N . GLY A 1 83 ? 22.668 -0.699 -25.391 1.00 52.31 83 GLY A N 1
ATOM 710 C CA . GLY A 1 83 ? 23.018 0.500 -24.622 1.00 52.31 83 GLY A CA 1
ATOM 711 C C . GLY A 1 83 ? 23.430 0.211 -23.177 1.00 52.31 83 GLY A C 1
ATOM 712 O O . GLY A 1 83 ? 22.968 0.919 -22.283 1.00 52.31 83 GLY A O 1
ATOM 713 N N . ALA A 1 84 ? 24.250 -0.823 -22.966 1.00 43.41 84 ALA A N 1
ATOM 714 C CA . ALA A 1 84 ? 25.025 -1.041 -21.741 1.00 43.41 84 ALA A CA 1
ATOM 715 C C . ALA A 1 84 ? 26.497 -0.686 -21.986 1.00 43.41 84 ALA A C 1
ATOM 717 O O . ALA A 1 84 ? 27.007 -1.047 -23.073 1.00 43.41 84 ALA A O 1
#

Radius of gyration: 25.17 Å; chains: 1; bounding box: 51×27×62 Å

pLDDT: mean 89.79, std 10.29, range [43.41, 98.31]

Secondary structure (DSSP, 8-state):
-HHHHTT-HHHHHHHHHHHTTS--HHHHHHHHHHHHHHHHHHHHHHHTSPPPPTTHHHHTTSSS--HHHHHHHHHHHHHHHS--

Foldseek 3Di:
DVVVVVVDVVVVVQVVCVVVVNDDPVVVVVVVVVVVVVVVVVVVVVVPDDDDQPLVVQVPPDPDRDPVVVVVSVVSVVVVVVPD

Sequence (84 aa):
LKKGWEKEPIKRYRNFLHQRKLWDEEKEADLYTQCEKQINEAVQEYLDTDAQPPETMFDYLYEELPHSLNEQREQLIAKTRGGA